Protein AF-A0A2E0QSY9-F1 (afdb_monomer_lite)

Foldseek 3Di:
DVVQVVVLCVLLVVCLVVQPKWKWKDWDLFIDTPSDDVVRVVCTVVQVVVQVVLLVVVVVDVNVPWAWDWDDDPAKIKIKGWLNPDDSNMTMIMIIMGNGDDDPVVRSVVRNVVSVD

Radius of gyration: 14.21 Å; chains: 1; bounding box: 30×38×34 Å

pLDDT: mean 76.81, std 10.14, range [51.0, 90.0]

Secondary structure (DSSP, 8-state):
-HHHHHHHHHHHHHHHHHT--EEEEEETTEEEETT-HHHHHHHHHHHHHHHHHHHHHHTTS-GGG---EEEEETTEEEEEEE-TTSBTTB--EEEEEESS---HHHHHHHHHHHH--

Structure (mmCIF, N/CA/C/O backbone):
data_AF-A0A2E0QSY9-F1
#
_entry.id   AF-A0A2E0QSY9-F1
#
loop_
_atom_site.group_PDB
_atom_site.id
_atom_site.type_symbol
_atom_site.label_atom_id
_atom_site.label_alt_id
_atom_site.label_comp_id
_atom_site.label_asym_id
_atom_site.label_entity_id
_atom_site.label_seq_id
_atom_site.pdbx_PDB_ins_code
_atom_site.Cartn_x
_atom_site.Cartn_y
_atom_site.Cartn_z
_atom_site.occupancy
_atom_site.B_iso_or_equiv
_atom_site.auth_seq_id
_atom_site.auth_comp_id
_atom_site.auth_asym_id
_atom_site.auth_atom_id
_atom_site.pdbx_PDB_model_num
ATOM 1 N N . MET A 1 1 ? -2.861 25.912 3.638 1.00 55.03 1 MET A N 1
ATOM 2 C CA . MET A 1 1 ? -1.945 24.976 4.321 1.00 55.03 1 MET A CA 1
ATOM 3 C C . MET A 1 1 ? -2.503 24.504 5.663 1.00 55.03 1 MET A C 1
ATOM 5 O O . MET A 1 1 ? -2.471 23.305 5.879 1.00 55.03 1 MET A O 1
ATOM 9 N N . GLU A 1 2 ? -3.068 25.365 6.524 1.00 53.69 2 GLU A N 1
ATOM 10 C CA . GLU A 1 2 ? -3.691 24.912 7.794 1.00 53.69 2 GLU A CA 1
ATOM 11 C C . GLU A 1 2 ? -4.928 24.015 7.577 1.00 53.69 2 GLU A C 1
ATOM 13 O O . GLU A 1 2 ? -4.993 22.921 8.126 1.00 53.69 2 GLU A O 1
ATOM 18 N N . GLY A 1 3 ? -5.843 24.391 6.673 1.00 59.75 3 GLY A N 1
ATOM 19 C CA . GLY A 1 3 ? -7.058 23.598 6.415 1.00 59.75 3 GLY A CA 1
ATOM 20 C C . GLY A 1 3 ? -6.828 22.205 5.799 1.00 59.75 3 GLY A C 1
ATOM 21 O O . GLY A 1 3 ? -7.605 21.291 6.049 1.00 59.75 3 GLY A O 1
ATOM 22 N N . GLU A 1 4 ? -5.747 22.002 5.035 1.00 57.56 4 GLU A N 1
ATOM 23 C CA . GLU A 1 4 ? -5.402 20.685 4.459 1.00 57.56 4 GLU A CA 1
ATOM 24 C C . GLU A 1 4 ? -4.814 19.735 5.514 1.00 57.56 4 GLU A C 1
ATOM 26 O O . GLU A 1 4 ? -5.038 18.524 5.465 1.00 57.56 4 GLU A O 1
ATOM 31 N N . GLN A 1 5 ? -4.080 20.276 6.493 1.00 61.22 5 GLN A N 1
ATOM 32 C CA . GLN A 1 5 ? -3.586 19.499 7.630 1.00 61.22 5 GLN A CA 1
ATOM 33 C C . GLN A 1 5 ? -4.720 19.090 8.572 1.00 61.22 5 GLN A C 1
ATOM 35 O O . GLN A 1 5 ? -4.715 17.959 9.060 1.00 61.22 5 GLN A O 1
ATOM 40 N N . GLU A 1 6 ? -5.693 19.973 8.807 1.00 63.59 6 GLU A N 1
ATOM 41 C CA . GLU A 1 6 ? -6.865 19.668 9.633 1.00 63.59 6 GLU A CA 1
ATOM 42 C C . GLU A 1 6 ? -7.750 18.591 8.991 1.00 63.59 6 GLU A C 1
ATOM 44 O O . GLU A 1 6 ? -8.050 17.594 9.648 1.00 63.59 6 GLU A O 1
ATOM 49 N N . GLN A 1 7 ? -8.055 18.702 7.690 1.00 68.62 7 GLN A N 1
ATOM 50 C CA . GLN A 1 7 ? -8.813 17.674 6.959 1.00 68.62 7 GLN A CA 1
ATOM 51 C C . GLN A 1 7 ? -8.118 16.306 6.946 1.00 68.62 7 GLN A C 1
ATOM 53 O O . GLN A 1 7 ? -8.762 15.280 7.172 1.00 68.62 7 GLN A O 1
ATOM 58 N N . GLY A 1 8 ? -6.799 16.268 6.717 1.00 68.62 8 GLY A N 1
ATOM 59 C CA . GLY A 1 8 ? -6.042 15.014 6.764 1.00 68.62 8 GLY A CA 1
ATOM 60 C C . GLY A 1 8 ? -6.095 14.350 8.146 1.00 68.62 8 GLY A C 1
ATOM 61 O O . GLY A 1 8 ? -6.207 13.130 8.250 1.00 68.62 8 GLY A O 1
ATOM 62 N N . ASN A 1 9 ? -6.083 15.152 9.212 1.00 76.44 9 ASN A N 1
ATOM 63 C CA . ASN A 1 9 ? -6.173 14.668 10.588 1.00 76.44 9 ASN A CA 1
ATOM 64 C C . ASN A 1 9 ? -7.578 14.133 10.922 1.00 76.44 9 ASN A C 1
ATOM 66 O O . ASN A 1 9 ? -7.704 13.110 11.594 1.00 76.44 9 ASN A O 1
ATOM 70 N N . GLU A 1 10 ? -8.639 14.767 10.416 1.00 83.06 10 GLU A N 1
ATOM 71 C CA . GLU A 1 10 ? -10.014 14.265 10.550 1.00 83.06 10 GLU A CA 1
ATOM 72 C C . GLU A 1 10 ? -10.207 12.923 9.834 1.00 83.06 10 GLU A C 1
ATOM 74 O O . GLU A 1 10 ? -10.675 11.969 10.459 1.00 83.06 10 GLU A O 1
ATOM 79 N N . MET A 1 11 ? -9.753 12.804 8.580 1.00 83.75 11 MET A N 1
ATOM 80 C CA . MET A 1 11 ? -9.808 11.545 7.824 1.00 83.75 11 MET A CA 1
ATOM 81 C C . MET A 1 11 ? -9.014 10.426 8.505 1.00 83.75 11 MET A C 1
ATOM 83 O O . MET A 1 11 ? -9.468 9.282 8.567 1.00 83.75 11 MET A O 1
ATOM 87 N N . LEU A 1 12 ? -7.836 10.743 9.052 1.00 83.81 12 LEU A N 1
ATOM 88 C CA . LEU A 1 12 ? -7.046 9.785 9.821 1.00 83.81 12 LEU A CA 1
ATOM 89 C C . LEU A 1 12 ? -7.792 9.333 11.082 1.00 83.81 12 LEU A C 1
ATOM 91 O O . LEU A 1 12 ? -7.893 8.133 11.336 1.00 83.81 12 LEU A O 1
ATOM 95 N N . ARG A 1 13 ? -8.344 10.268 11.863 1.00 85.50 13 ARG A N 1
ATOM 96 C CA . ARG A 1 13 ? -9.111 9.950 13.079 1.00 85.50 13 ARG A CA 1
ATOM 97 C C . ARG A 1 13 ? -10.322 9.078 12.775 1.00 85.50 13 ARG A C 1
ATOM 99 O O . ARG A 1 13 ? -10.544 8.092 13.478 1.00 85.50 13 ARG A O 1
ATOM 106 N N . GLU A 1 14 ? -11.069 9.409 11.728 1.00 86.88 14 GLU A N 1
ATOM 107 C CA . GLU A 1 14 ? -12.212 8.616 11.287 1.00 86.88 14 GLU A CA 1
ATOM 108 C C . GLU A 1 14 ? -11.775 7.214 10.858 1.00 86.88 14 GLU A C 1
ATOM 110 O O . GLU A 1 14 ? -12.383 6.227 11.276 1.00 86.88 14 GLU A O 1
ATOM 115 N N . ALA A 1 15 ? -10.689 7.092 10.092 1.00 84.69 15 ALA A N 1
ATOM 116 C CA . ALA A 1 15 ? -10.193 5.798 9.644 1.00 84.69 15 ALA A CA 1
ATOM 117 C C . ALA A 1 15 ? -9.675 4.920 10.798 1.00 84.69 15 ALA A C 1
ATOM 119 O O . ALA A 1 15 ? -9.899 3.707 10.817 1.00 84.69 15 ALA A O 1
ATOM 120 N N . LEU A 1 16 ? -9.031 5.528 11.799 1.00 85.94 16 LEU A N 1
ATOM 121 C CA . LEU A 1 16 ? -8.619 4.850 13.031 1.00 85.94 16 LEU A CA 1
ATOM 122 C C . LEU A 1 16 ? -9.834 4.373 13.840 1.00 85.94 16 LEU A C 1
ATOM 124 O O . LEU A 1 16 ? -9.845 3.238 14.319 1.00 85.94 16 LEU A O 1
ATOM 128 N N . HIS A 1 17 ? -10.870 5.209 13.957 1.00 88.81 17 HIS A N 1
ATOM 129 C CA . HIS A 1 17 ? -12.095 4.883 14.688 1.00 88.81 17 HIS A CA 1
ATOM 130 C C . HIS A 1 17 ? -12.919 3.787 13.994 1.00 88.81 17 HIS A C 1
ATOM 132 O O . HIS A 1 17 ? -13.319 2.807 14.623 1.00 88.81 17 HIS A O 1
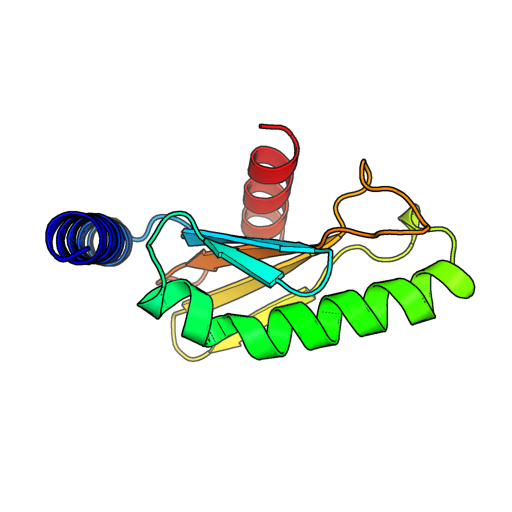ATOM 138 N N . SER A 1 18 ? -13.126 3.925 12.684 1.00 87.81 18 SER A N 1
ATOM 139 C CA . SER A 1 18 ? -13.894 2.992 11.847 1.00 87.81 18 SER A CA 1
ATOM 140 C C . SER A 1 18 ? -13.124 1.716 11.491 1.00 87.81 18 SER A C 1
ATOM 142 O O . SER A 1 18 ? -13.707 0.773 10.953 1.00 87.81 18 SER A O 1
ATOM 144 N N . ARG A 1 19 ? -11.820 1.661 11.806 1.00 86.12 19 ARG A N 1
ATOM 145 C CA . ARG A 1 19 ? -10.907 0.558 11.460 1.00 86.12 19 ARG A CA 1
ATOM 146 C C . ARG A 1 19 ? -10.929 0.238 9.964 1.00 86.12 19 ARG A C 1
ATOM 148 O O . ARG A 1 19 ? -10.843 -0.931 9.567 1.00 86.12 19 ARG A O 1
ATOM 155 N N . THR A 1 20 ? -11.076 1.274 9.147 1.00 87.19 20 THR A N 1
ATOM 156 C CA . THR A 1 20 ? -11.052 1.169 7.691 1.00 87.19 20 THR A CA 1
ATOM 157 C C . THR A 1 20 ? -9.609 1.117 7.188 1.00 87.19 20 THR A C 1
ATOM 159 O O . THR A 1 20 ? -8.706 1.660 7.839 1.00 87.19 20 THR A O 1
ATOM 162 N N . PRO A 1 21 ? -9.353 0.431 6.060 1.00 87.06 21 PRO A N 1
ATOM 163 C CA . PRO A 1 21 ? -8.036 0.441 5.452 1.00 87.06 21 PRO A CA 1
ATOM 164 C C . PRO A 1 21 ? -7.635 1.845 5.015 1.00 87.06 21 PRO A C 1
ATOM 166 O O . PRO A 1 21 ? -8.394 2.556 4.356 1.00 87.06 21 PRO A O 1
ATOM 169 N N . ARG A 1 22 ? -6.412 2.225 5.368 1.00 90.00 22 ARG A N 1
ATOM 170 C CA . ARG A 1 22 ? -5.798 3.487 4.970 1.00 90.00 22 ARG A CA 1
ATOM 171 C C . ARG A 1 22 ? -4.797 3.197 3.874 1.00 90.00 22 ARG A C 1
ATOM 173 O O . ARG A 1 22 ? -3.791 2.535 4.117 1.00 90.00 22 ARG A O 1
ATOM 180 N N . PHE A 1 23 ? -5.133 3.634 2.668 1.00 87.62 23 PHE A N 1
ATOM 181 C CA . PHE A 1 23 ? -4.403 3.297 1.454 1.00 87.62 23 PHE A CA 1
ATOM 182 C C . PHE A 1 23 ? -3.371 4.354 1.076 1.00 87.62 23 PHE A C 1
ATOM 184 O O . PHE A 1 23 ? -3.581 5.560 1.260 1.00 87.62 23 PHE A O 1
ATOM 191 N N . PHE A 1 24 ? -2.293 3.885 0.461 1.00 87.06 24 PHE A N 1
ATOM 192 C CA . PHE A 1 24 ? -1.202 4.710 -0.033 1.00 87.06 24 PHE A CA 1
ATOM 193 C C . PHE A 1 24 ? -0.651 4.168 -1.353 1.00 87.06 24 PHE A C 1
ATOM 195 O O . PHE A 1 24 ? -0.777 2.980 -1.657 1.00 87.06 24 PHE A O 1
ATOM 202 N N . ARG A 1 25 ? -0.041 5.057 -2.140 1.00 86.50 25 ARG A N 1
ATOM 203 C CA . ARG A 1 25 ? 0.759 4.723 -3.325 1.00 86.50 25 ARG A CA 1
ATOM 204 C C . ARG A 1 25 ? 2.135 5.368 -3.224 1.00 86.50 25 ARG A C 1
ATOM 206 O O . ARG A 1 25 ? 2.253 6.485 -2.717 1.00 86.50 25 ARG A O 1
ATOM 213 N N . ALA A 1 26 ? 3.149 4.697 -3.748 1.00 83.75 26 ALA A N 1
ATOM 214 C CA . ALA A 1 26 ? 4.477 5.256 -3.946 1.00 83.75 26 ALA A CA 1
ATOM 215 C C . ALA A 1 26 ? 4.966 5.034 -5.377 1.00 83.75 26 ALA A C 1
ATOM 217 O O . ALA A 1 26 ? 4.794 3.959 -5.952 1.00 83.75 26 ALA A O 1
ATOM 218 N N . GLY A 1 27 ? 5.576 6.076 -5.937 1.00 81.56 27 GLY A N 1
ATOM 219 C CA . GLY A 1 27 ? 6.114 6.100 -7.291 1.00 81.56 27 GLY A CA 1
ATOM 220 C C . GLY A 1 27 ? 6.864 7.406 -7.563 1.00 81.56 27 GLY A C 1
ATOM 221 O O . GLY A 1 27 ? 6.597 8.438 -6.937 1.00 81.56 27 GLY A O 1
ATOM 222 N N . LYS A 1 28 ? 7.822 7.368 -8.500 1.00 79.94 28 LYS A N 1
ATOM 223 C CA . LYS A 1 28 ? 8.614 8.538 -8.939 1.00 79.94 28 LYS A CA 1
ATOM 224 C C . LYS A 1 28 ? 9.238 9.349 -7.789 1.00 79.94 28 LYS A C 1
ATOM 226 O O . LYS A 1 28 ? 9.202 10.577 -7.815 1.00 79.94 28 LYS A O 1
ATOM 231 N N . GLY A 1 29 ? 9.785 8.688 -6.767 1.00 74.12 29 GLY A N 1
ATOM 232 C CA . GLY A 1 29 ? 10.445 9.394 -5.660 1.00 74.12 29 GLY A CA 1
ATOM 233 C C . GLY A 1 29 ? 9.498 9.985 -4.609 1.00 74.12 29 GLY A C 1
ATOM 234 O O . GLY A 1 29 ? 9.936 10.800 -3.802 1.00 74.12 29 GLY A O 1
ATOM 235 N N . SER A 1 30 ? 8.204 9.645 -4.627 1.00 80.94 30 SER A N 1
ATOM 236 C CA . SER A 1 30 ? 7.232 10.186 -3.672 1.00 80.94 30 SER A CA 1
ATOM 237 C C . SER A 1 30 ? 6.202 9.151 -3.223 1.00 80.94 30 SER A C 1
ATOM 239 O O . SER A 1 30 ? 5.808 8.282 -3.999 1.00 80.94 30 SER A O 1
ATOM 241 N N . ALA A 1 31 ? 5.723 9.295 -1.987 1.00 84.00 31 ALA A N 1
ATOM 242 C CA . ALA A 1 31 ? 4.595 8.548 -1.441 1.00 84.00 31 ALA A CA 1
ATOM 243 C C . ALA A 1 31 ? 3.405 9.486 -1.192 1.00 84.00 31 ALA A C 1
ATOM 245 O O . ALA A 1 31 ? 3.580 10.642 -0.798 1.00 84.00 31 ALA A O 1
ATOM 246 N N . ARG A 1 32 ? 2.187 8.993 -1.424 1.00 85.44 32 ARG A N 1
ATOM 247 C CA . ARG A 1 32 ? 0.929 9.716 -1.192 1.00 85.44 32 ARG A CA 1
ATOM 248 C C . ARG A 1 32 ? -0.087 8.787 -0.535 1.00 85.44 32 ARG A C 1
ATOM 250 O O . ARG A 1 32 ? -0.265 7.659 -0.989 1.00 85.44 32 ARG A O 1
ATOM 257 N N . GLY A 1 33 ? -0.781 9.270 0.490 1.00 84.00 33 GLY A N 1
ATOM 258 C CA . GLY A 1 33 ? -1.850 8.550 1.184 1.00 84.00 33 GLY A CA 1
ATOM 259 C C . GLY A 1 33 ? -3.118 9.391 1.315 1.00 84.00 33 GLY A C 1
ATOM 260 O O . GLY A 1 33 ? -3.055 10.621 1.360 1.00 84.00 33 GLY A O 1
ATOM 261 N N . LYS A 1 34 ? -4.279 8.726 1.376 1.00 80.38 34 LYS A N 1
ATOM 262 C CA . LYS A 1 34 ? -5.597 9.391 1.475 1.00 80.38 34 LYS A CA 1
ATOM 263 C C . LYS A 1 34 ? -5.860 10.030 2.846 1.00 80.38 34 LYS A C 1
ATOM 265 O O . LYS A 1 34 ? -6.682 10.926 2.955 1.00 80.38 34 LYS A O 1
ATOM 270 N N . THR A 1 35 ? -5.147 9.594 3.879 1.00 81.81 35 THR A N 1
ATOM 271 C CA . THR A 1 35 ? -5.305 9.996 5.292 1.00 81.81 35 THR A CA 1
ATOM 272 C C . THR A 1 35 ? -4.280 11.042 5.734 1.00 81.81 35 THR A C 1
ATOM 274 O O . THR A 1 35 ? -4.064 11.268 6.922 1.00 81.81 35 THR A O 1
ATOM 277 N N . GLY A 1 36 ? -3.639 11.704 4.769 1.00 80.38 36 GLY A N 1
ATOM 278 C CA . GLY A 1 36 ? -2.750 12.830 5.015 1.00 80.38 36 GLY A CA 1
ATOM 279 C C . GLY A 1 36 ? -1.290 12.459 5.313 1.00 80.38 36 GLY A C 1
ATOM 280 O O . GLY A 1 36 ? -0.892 11.287 5.306 1.00 80.38 36 GLY A O 1
ATOM 281 N N . PRO A 1 37 ? -0.447 13.481 5.547 1.00 76.00 37 PRO A N 1
ATOM 282 C CA . PRO A 1 37 ? 1.005 13.329 5.596 1.00 76.00 37 PRO A CA 1
ATOM 283 C C . PRO A 1 37 ? 1.503 12.563 6.825 1.00 76.00 37 PRO A C 1
ATOM 285 O O . PRO A 1 37 ? 2.530 11.906 6.737 1.00 76.00 37 PRO A O 1
ATOM 288 N N . GLN A 1 38 ? 0.786 12.604 7.951 1.00 76.44 38 GLN A N 1
ATOM 289 C CA . GLN A 1 38 ? 1.185 11.910 9.184 1.00 76.44 38 GLN A CA 1
ATOM 290 C C . GLN A 1 38 ? 1.148 10.385 9.017 1.00 76.44 38 GLN A C 1
ATOM 292 O O . GLN A 1 38 ? 2.093 9.691 9.384 1.00 76.44 38 GLN A O 1
ATOM 297 N N . ASP A 1 39 ? 0.073 9.873 8.416 1.00 75.44 39 ASP A N 1
ATOM 298 C CA . ASP A 1 39 ? -0.095 8.441 8.158 1.00 75.44 39 ASP A CA 1
ATOM 299 C C . ASP A 1 39 ? 0.794 7.988 6.990 1.00 75.44 39 ASP A C 1
ATOM 301 O O . ASP A 1 39 ? 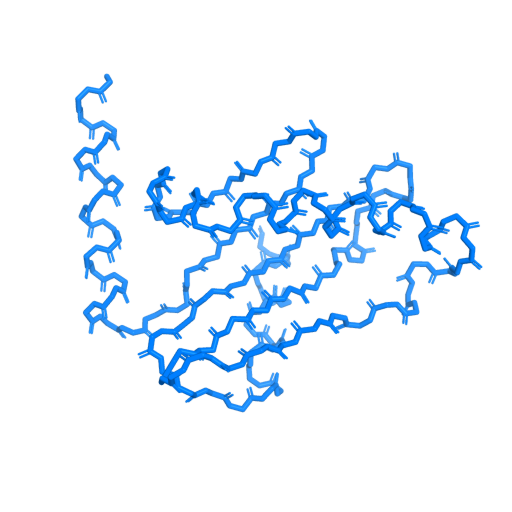1.426 6.937 7.055 1.00 75.44 39 ASP A O 1
ATOM 305 N N . THR A 1 40 ? 0.940 8.839 5.965 1.00 74.06 40 THR A N 1
ATOM 306 C CA . THR A 1 40 ? 1.865 8.591 4.847 1.00 74.06 40 THR A CA 1
ATOM 307 C C . THR A 1 40 ? 3.315 8.508 5.335 1.00 74.06 40 THR A C 1
ATOM 30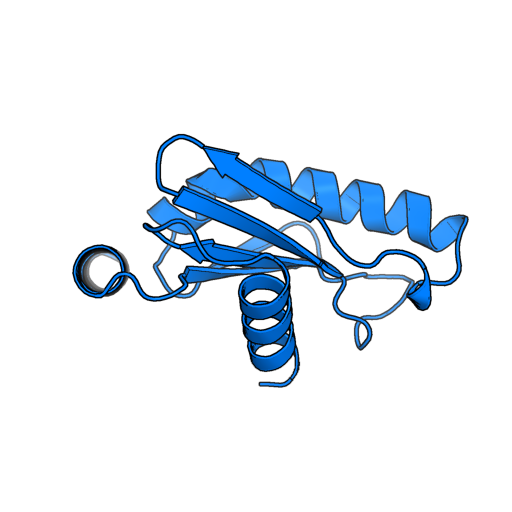9 O O . THR A 1 40 ? 4.040 7.610 4.923 1.00 74.06 40 THR A O 1
ATOM 312 N N . ALA A 1 41 ? 3.739 9.388 6.250 1.00 76.12 41 ALA A N 1
ATOM 313 C CA . ALA A 1 41 ? 5.105 9.419 6.773 1.00 76.12 41 ALA A CA 1
ATOM 314 C C . ALA A 1 41 ? 5.480 8.160 7.567 1.00 76.12 41 ALA A C 1
ATOM 316 O O . ALA A 1 41 ? 6.635 7.750 7.508 1.00 76.12 41 ALA A O 1
ATOM 317 N N . ARG A 1 42 ? 4.524 7.498 8.247 1.00 73.94 42 ARG A N 1
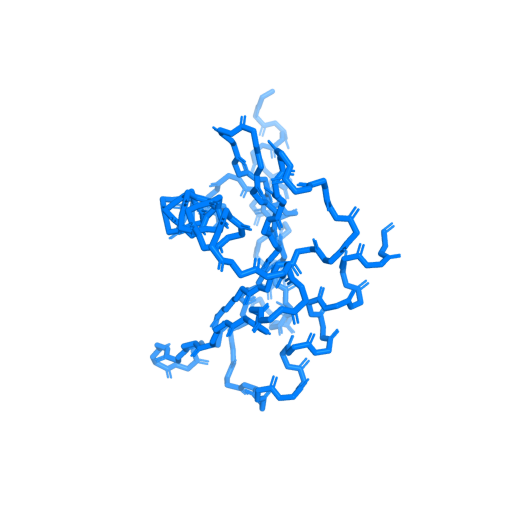ATOM 318 C CA . ARG A 1 42 ? 4.793 6.218 8.940 1.00 73.94 42 ARG A CA 1
ATOM 319 C C . ARG A 1 42 ? 5.328 5.140 7.992 1.00 73.94 42 ARG A C 1
ATOM 321 O O . ARG A 1 42 ? 6.057 4.261 8.438 1.00 73.94 42 ARG A O 1
ATOM 328 N N . PHE A 1 43 ? 4.952 5.192 6.714 1.00 71.06 43 PHE A N 1
ATOM 329 C CA . PHE A 1 43 ? 5.277 4.151 5.739 1.00 71.06 43 PHE A CA 1
ATOM 330 C C . PHE A 1 43 ? 6.039 4.669 4.523 1.00 71.06 43 PHE A C 1
ATOM 332 O O . PHE A 1 43 ? 6.449 3.853 3.709 1.00 71.06 43 PHE A O 1
ATOM 339 N N . ALA A 1 44 ? 6.270 5.979 4.404 1.00 69.31 44 ALA A N 1
ATOM 340 C CA . ALA A 1 44 ? 6.928 6.594 3.255 1.00 69.31 44 ALA A CA 1
ATOM 341 C C . ALA A 1 44 ? 8.302 5.970 2.979 1.00 69.31 44 ALA A C 1
ATOM 343 O O . ALA A 1 44 ? 8.536 5.527 1.860 1.00 69.31 44 ALA A O 1
ATOM 344 N N . ASP A 1 45 ? 9.161 5.846 3.992 1.00 71.19 45 ASP A N 1
ATOM 345 C CA . ASP A 1 45 ? 10.505 5.279 3.821 1.00 71.19 45 ASP A CA 1
ATOM 346 C C . ASP A 1 45 ? 10.451 3.804 3.403 1.00 71.19 45 ASP A C 1
ATOM 348 O O . ASP A 1 45 ? 11.137 3.388 2.470 1.00 71.19 45 ASP A O 1
ATOM 352 N N . ASN A 1 46 ? 9.567 3.023 4.031 1.00 69.12 46 ASN A N 1
ATOM 353 C CA . ASN A 1 46 ? 9.353 1.621 3.673 1.00 69.12 46 ASN A CA 1
ATOM 354 C C . ASN A 1 46 ? 8.814 1.488 2.246 1.00 69.12 46 ASN A C 1
ATOM 356 O O . ASN A 1 46 ? 9.271 0.640 1.491 1.00 69.12 46 ASN A O 1
ATOM 360 N N . LEU A 1 47 ? 7.868 2.337 1.855 1.00 69.12 47 LEU A N 1
ATOM 361 C CA . LEU A 1 47 ? 7.283 2.338 0.520 1.00 69.12 47 LEU A CA 1
ATOM 362 C C . LEU A 1 47 ? 8.287 2.718 -0.557 1.00 69.12 47 LEU A C 1
ATOM 364 O O . LEU A 1 47 ? 8.285 2.112 -1.624 1.00 69.12 47 LEU A O 1
ATOM 368 N N . MET A 1 48 ? 9.145 3.692 -0.265 1.00 71.62 48 MET A N 1
ATOM 369 C CA . MET A 1 48 ? 10.224 4.106 -1.150 1.00 71.62 48 MET A CA 1
ATOM 370 C C . MET A 1 48 ? 11.257 2.989 -1.320 1.00 71.62 48 MET A C 1
ATOM 372 O O . MET A 1 48 ? 11.559 2.620 -2.451 1.00 71.62 48 MET A O 1
ATOM 376 N N . LEU A 1 49 ? 11.705 2.362 -0.225 1.00 71.50 49 LEU A N 1
ATOM 377 C CA . LEU A 1 49 ? 12.591 1.190 -0.271 1.00 71.50 49 LEU A CA 1
ATOM 378 C C . LEU A 1 49 ? 11.978 0.031 -1.065 1.00 71.50 49 LEU A C 1
ATOM 380 O O . LEU A 1 49 ? 12.658 -0.639 -1.838 1.00 71.50 49 LEU A O 1
ATOM 384 N N . LEU A 1 50 ? 10.681 -0.214 -0.896 1.00 68.81 50 LEU A N 1
ATOM 385 C CA . LEU A 1 50 ? 9.975 -1.264 -1.625 1.00 68.81 50 LEU A CA 1
ATOM 386 C C . LEU A 1 50 ? 9.804 -0.938 -3.104 1.00 68.81 50 LEU A C 1
ATOM 388 O O . LEU A 1 50 ? 9.863 -1.852 -3.920 1.00 68.81 50 LEU A O 1
ATOM 392 N N . GLN A 1 51 ? 9.627 0.337 -3.450 1.00 70.12 51 GLN A N 1
ATOM 393 C CA . GLN A 1 51 ? 9.580 0.814 -4.828 1.00 70.12 51 GLN A CA 1
ATOM 394 C C . GLN A 1 51 ? 10.950 0.688 -5.514 1.00 70.12 51 GLN A C 1
ATOM 396 O O . GLN A 1 51 ? 11.016 0.258 -6.662 1.00 70.12 51 GLN A O 1
ATOM 401 N N . GLU A 1 52 ? 12.047 0.947 -4.804 1.00 71.19 52 GLU A N 1
ATOM 402 C CA . GLU A 1 52 ? 13.406 0.694 -5.302 1.00 71.19 52 GLU A CA 1
ATOM 403 C C . GLU A 1 52 ? 13.684 -0.806 -5.470 1.00 71.19 52 GLU A C 1
ATOM 405 O O . GLU A 1 52 ? 14.166 -1.243 -6.518 1.00 71.19 52 GLU A O 1
ATOM 410 N N . CYS A 1 53 ? 13.300 -1.624 -4.485 1.00 68.69 53 CYS A N 1
ATOM 411 C CA . CYS A 1 53 ? 13.344 -3.080 -4.605 1.00 68.69 53 CYS A CA 1
ATOM 412 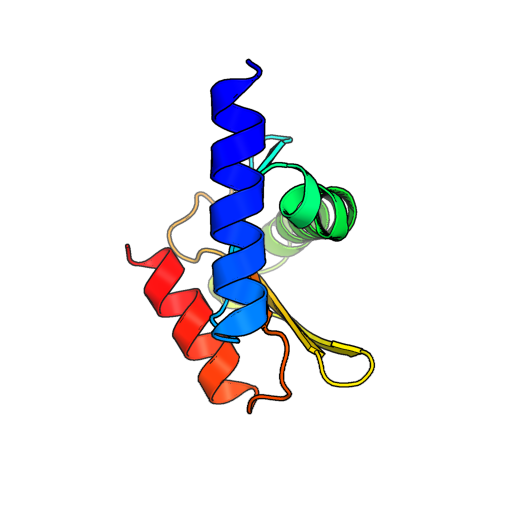C C . CYS A 1 53 ? 12.488 -3.579 -5.779 1.00 68.69 53 CYS A C 1
ATOM 414 O O . CYS A 1 53 ? 12.891 -4.522 -6.454 1.00 68.69 53 CYS A O 1
ATOM 416 N N . ALA A 1 54 ? 11.341 -2.945 -6.051 1.00 64.94 54 ALA A N 1
ATOM 417 C CA . ALA A 1 54 ? 10.489 -3.227 -7.207 1.00 64.94 54 ALA A CA 1
ATOM 418 C C . ALA A 1 54 ? 11.240 -3.075 -8.519 1.00 64.94 54 ALA A C 1
ATOM 420 O O . ALA A 1 54 ? 11.154 -3.946 -9.373 1.00 64.94 54 ALA A O 1
ATOM 421 N N . ILE A 1 55 ? 11.953 -1.955 -8.667 1.00 66.81 55 ILE A N 1
ATOM 422 C CA . ILE A 1 55 ? 12.718 -1.635 -9.870 1.00 66.81 55 ILE A CA 1
ATOM 423 C C . ILE A 1 55 ? 13.782 -2.715 -10.067 1.00 66.81 55 ILE A C 1
ATOM 425 O O . ILE A 1 55 ? 13.835 -3.348 -11.116 1.00 66.81 55 ILE A O 1
ATOM 429 N N . LEU A 1 56 ? 14.554 -3.009 -9.017 1.00 67.44 56 LEU A N 1
ATOM 430 C CA . LEU A 1 56 ? 15.627 -4.005 -9.064 1.00 67.44 56 LEU A CA 1
ATOM 431 C C . LEU A 1 56 ? 15.117 -5.434 -9.316 1.00 67.44 56 LEU A C 1
ATOM 433 O O . LEU A 1 56 ? 15.782 -6.223 -9.989 1.00 67.44 56 LEU A O 1
ATOM 437 N N . LEU A 1 57 ? 13.961 -5.795 -8.751 1.00 64.06 57 LEU A N 1
ATOM 438 C CA . LEU A 1 57 ? 13.342 -7.105 -8.948 1.00 64.06 57 LEU A CA 1
ATOM 439 C C . LEU A 1 57 ? 12.672 -7.210 -10.316 1.00 64.06 57 LEU A C 1
ATOM 441 O O . LEU A 1 57 ? 12.844 -8.236 -10.956 1.00 64.06 57 LEU A O 1
ATOM 445 N N . GLY A 1 58 ? 11.965 -6.178 -10.776 1.00 59.66 58 GLY A N 1
ATOM 446 C CA . GLY A 1 58 ? 11.332 -6.109 -12.098 1.00 59.66 58 GLY A CA 1
ATOM 447 C C . GLY A 1 58 ? 12.345 -6.116 -13.246 1.00 59.66 58 GLY A C 1
ATOM 448 O O . GLY A 1 58 ? 12.094 -6.690 -14.299 1.00 59.66 58 GLY A O 1
ATOM 449 N N . GLU A 1 59 ? 13.547 -5.576 -13.026 1.00 60.62 59 GLU A N 1
ATOM 450 C CA . GLU A 1 59 ? 14.675 -5.750 -13.952 1.00 60.62 59 GLU A CA 1
ATOM 451 C C . GLU A 1 59 ? 15.126 -7.217 -14.076 1.00 60.62 59 GLU A C 1
ATOM 453 O O . GLU A 1 59 ? 15.736 -7.597 -15.078 1.00 60.62 59 GLU A O 1
ATOM 458 N N . LYS A 1 60 ? 14.845 -8.056 -13.068 1.00 58.19 60 LYS A N 1
ATOM 459 C CA . LYS A 1 60 ? 15.272 -9.465 -13.012 1.00 58.19 60 LYS A CA 1
ATOM 460 C C . LYS A 1 60 ? 14.146 -10.487 -13.160 1.00 58.19 60 LYS A C 1
ATOM 462 O O . LYS A 1 60 ? 14.431 -11.649 -13.442 1.00 58.19 60 LYS A O 1
ATOM 467 N N . LEU A 1 61 ? 12.902 -10.086 -12.939 1.00 51.00 61 LEU A N 1
ATOM 468 C CA . LEU A 1 61 ? 11.707 -10.918 -12.897 1.00 51.00 61 LEU A CA 1
ATOM 469 C C . LEU A 1 61 ? 10.604 -10.211 -13.678 1.00 51.00 61 LEU A C 1
ATOM 471 O O . LEU A 1 61 ? 10.440 -9.003 -13.561 1.00 51.00 61 LEU A O 1
ATOM 475 N N . ASP A 1 62 ? 9.805 -10.966 -14.425 1.00 58.09 62 ASP A N 1
ATOM 476 C CA . ASP A 1 62 ? 8.608 -10.410 -15.053 1.00 58.09 62 ASP A CA 1
ATOM 477 C C . ASP A 1 62 ? 7.682 -9.847 -13.958 1.00 58.09 62 ASP A C 1
ATOM 479 O O . ASP A 1 62 ? 7.453 -10.523 -12.949 1.00 58.09 62 ASP A O 1
ATOM 483 N N . MET A 1 63 ? 7.177 -8.617 -14.106 1.00 53.62 63 MET A N 1
ATOM 484 C CA . MET A 1 63 ? 6.490 -7.875 -13.026 1.00 53.62 63 MET A CA 1
ATOM 485 C C . MET A 1 63 ? 5.311 -8.632 -12.398 1.00 53.62 63 MET A C 1
ATOM 487 O O . MET A 1 63 ? 4.986 -8.427 -11.229 1.00 53.62 63 MET A O 1
ATOM 491 N N . SER A 1 64 ? 4.715 -9.568 -13.138 1.00 54.25 64 SER A N 1
ATOM 492 C CA . SER A 1 64 ? 3.692 -10.495 -12.650 1.00 54.25 64 SER A CA 1
ATOM 493 C C . SER A 1 64 ? 4.152 -11.429 -11.517 1.00 54.25 64 SER A C 1
ATOM 495 O O . SER A 1 64 ? 3.317 -12.086 -10.896 1.00 54.25 64 SER A O 1
ATOM 497 N N . ALA A 1 65 ? 5.459 -11.539 -11.251 1.00 51.69 65 ALA A N 1
ATOM 498 C CA . ALA A 1 65 ? 6.026 -12.502 -10.308 1.00 51.69 65 ALA A CA 1
ATOM 499 C C . ALA A 1 65 ? 5.996 -12.045 -8.839 1.00 51.69 65 ALA A C 1
ATOM 501 O O . ALA A 1 65 ? 6.097 -12.890 -7.945 1.00 51.69 65 ALA A O 1
ATOM 502 N N . VAL A 1 66 ? 5.858 -10.744 -8.552 1.00 56.81 66 VAL A N 1
ATOM 503 C CA . VAL A 1 66 ? 5.927 -10.244 -7.170 1.00 56.81 66 VAL A CA 1
ATOM 504 C C . VAL A 1 66 ? 4.525 -9.931 -6.638 1.00 56.81 66 VAL A C 1
ATOM 506 O O . VAL A 1 66 ? 3.898 -8.952 -7.018 1.00 56.81 66 VAL A O 1
ATOM 509 N N . SER A 1 67 ? 4.013 -10.791 -5.749 1.00 62.78 67 SER A N 1
ATOM 510 C CA . SER A 1 67 ? 2.592 -10.783 -5.338 1.00 62.78 67 SER A CA 1
ATOM 511 C C . SER A 1 67 ? 2.251 -9.941 -4.093 1.00 62.78 67 SER A C 1
ATOM 513 O O . SER A 1 67 ? 1.080 -9.823 -3.732 1.00 62.78 67 SER A O 1
ATOM 515 N N . GLY A 1 68 ? 3.239 -9.278 -3.485 1.00 67.06 68 GLY A N 1
ATOM 516 C CA . GLY A 1 68 ? 3.075 -8.402 -2.318 1.00 67.06 68 GLY A CA 1
ATOM 517 C C . GLY A 1 68 ? 3.590 -9.006 -1.009 1.00 67.06 68 GLY A C 1
ATOM 518 O O . GLY A 1 68 ? 3.987 -10.169 -0.963 1.00 67.06 68 GLY A O 1
ATOM 519 N N . ALA A 1 69 ? 3.603 -8.210 0.061 1.00 67.75 69 ALA A N 1
ATOM 520 C CA . ALA A 1 69 ? 3.939 -8.674 1.406 1.00 67.75 69 ALA A CA 1
ATOM 521 C C . ALA A 1 69 ? 2.975 -8.103 2.448 1.00 67.75 69 ALA A C 1
ATOM 523 O O . ALA A 1 69 ? 2.461 -6.994 2.298 1.00 67.75 69 ALA A O 1
ATOM 524 N N . VAL A 1 70 ? 2.753 -8.871 3.513 1.00 76.12 70 VAL A N 1
ATOM 525 C CA . VAL A 1 70 ? 1.894 -8.508 4.644 1.00 76.12 70 VAL A CA 1
ATOM 526 C C . VAL A 1 70 ? 2.658 -8.764 5.936 1.00 76.12 70 VAL A C 1
ATOM 528 O O . VAL A 1 70 ? 3.303 -9.802 6.087 1.00 76.12 70 VAL A O 1
ATOM 531 N N . CYS A 1 71 ? 2.572 -7.824 6.868 1.00 76.19 71 CYS A N 1
ATOM 532 C CA . CYS A 1 71 ? 3.131 -7.913 8.205 1.00 76.19 71 CYS A CA 1
ATOM 533 C C . CYS A 1 71 ? 2.052 -7.591 9.247 1.00 76.19 71 CYS A C 1
ATOM 535 O O . CYS A 1 71 ? 1.109 -6.837 8.989 1.00 76.19 71 CYS A O 1
ATOM 537 N N . TYR A 1 72 ? 2.212 -8.171 10.435 1.00 78.94 72 TYR A N 1
ATOM 538 C CA . TYR A 1 72 ? 1.380 -7.888 11.596 1.00 78.94 72 TYR A CA 1
ATOM 539 C C . TYR A 1 72 ? 2.256 -7.299 12.698 1.00 78.94 72 TYR A C 1
ATOM 541 O O . TYR A 1 72 ? 3.201 -7.948 13.146 1.00 78.94 72 TYR A O 1
ATOM 549 N N . GLU A 1 73 ? 1.914 -6.104 13.167 1.00 78.06 73 GLU A N 1
ATOM 550 C CA . GLU A 1 73 ? 2.547 -5.469 14.326 1.00 78.06 73 GLU A CA 1
ATOM 551 C C . GLU A 1 73 ? 1.463 -5.176 15.365 1.00 78.06 73 GLU A C 1
ATOM 553 O O . GLU A 1 73 ? 0.502 -4.454 15.103 1.00 78.06 73 GLU A O 1
ATOM 558 N N . GLY A 1 74 ? 1.568 -5.812 16.535 1.00 83.69 74 GLY A N 1
ATOM 559 C CA . GLY A 1 74 ? 0.491 -5.811 17.526 1.00 83.69 74 GLY A CA 1
ATOM 560 C C . GLY A 1 74 ? -0.826 -6.340 16.940 1.00 83.69 74 GLY A C 1
ATOM 561 O O . GLY A 1 74 ? -0.904 -7.496 16.495 1.00 83.69 74 GLY A O 1
ATOM 562 N N . ASP A 1 75 ? -1.840 -5.474 16.937 1.00 85.50 75 ASP A N 1
ATOM 563 C CA . ASP A 1 75 ? -3.171 -5.719 16.371 1.00 85.50 75 ASP A CA 1
ATOM 564 C C . ASP A 1 75 ? -3.371 -5.083 14.987 1.00 85.50 75 ASP A C 1
ATOM 566 O O . ASP A 1 75 ? -4.475 -5.138 14.451 1.00 85.50 75 ASP A O 1
ATOM 570 N N . GLU A 1 76 ? -2.343 -4.481 14.388 1.00 84.75 76 GLU A N 1
ATOM 571 C CA . GLU A 1 76 ? -2.425 -3.865 13.061 1.00 84.75 76 GLU A CA 1
ATOM 572 C C . GLU A 1 76 ? -2.022 -4.864 11.962 1.00 84.75 76 GLU A C 1
ATOM 574 O O . GLU A 1 76 ? -1.137 -5.703 12.146 1.00 84.75 76 GLU A O 1
ATOM 579 N N . THR A 1 77 ? -2.671 -4.758 10.800 1.00 85.06 77 THR A N 1
ATOM 580 C CA . THR A 1 77 ? -2.222 -5.396 9.551 1.00 85.06 77 THR A CA 1
ATOM 581 C C . THR A 1 77 ? -1.726 -4.308 8.620 1.00 85.06 77 THR A C 1
ATOM 583 O O . THR A 1 77 ? -2.448 -3.341 8.378 1.00 85.06 77 THR A O 1
ATOM 586 N N . TYR A 1 78 ? -0.537 -4.469 8.056 1.00 84.88 78 TYR A N 1
ATOM 587 C CA . TYR A 1 78 ? -0.049 -3.591 7.001 1.00 84.88 78 TYR A CA 1
ATOM 588 C C . TYR A 1 78 ? 0.692 -4.390 5.946 1.00 84.88 78 TYR A C 1
ATOM 590 O O . TYR A 1 78 ? 1.194 -5.486 6.190 1.00 84.88 78 TYR A O 1
ATOM 598 N N . GLY A 1 79 ? 0.745 -3.845 4.745 1.00 79.31 79 GLY A N 1
ATOM 599 C CA . GLY A 1 79 ? 1.309 -4.556 3.618 1.00 79.31 79 GLY A CA 1
ATOM 600 C C . GLY A 1 79 ? 1.234 -3.749 2.342 1.00 79.31 79 GLY A C 1
ATOM 601 O O . GLY A 1 79 ? 0.720 -2.629 2.305 1.00 79.31 79 GLY A O 1
ATOM 602 N N . PHE A 1 80 ? 1.774 -4.340 1.294 1.00 78.62 80 PHE A N 1
ATOM 603 C CA . PHE A 1 80 ? 1.985 -3.684 0.018 1.00 78.62 80 PHE A CA 1
ATOM 604 C C . PHE A 1 80 ? 1.903 -4.698 -1.115 1.00 78.62 80 PHE A C 1
ATOM 606 O O . PHE A 1 80 ? 2.184 -5.884 -0.936 1.00 78.62 80 PHE A O 1
ATOM 613 N N . SER A 1 81 ? 1.519 -4.215 -2.286 1.00 78.56 81 SER A N 1
ATOM 614 C CA . SER A 1 81 ? 1.453 -4.959 -3.533 1.00 78.56 81 SER A CA 1
ATOM 615 C C . SER A 1 81 ? 1.918 -4.060 -4.675 1.00 78.56 81 SER A C 1
ATOM 617 O O . SER A 1 81 ? 1.729 -2.842 -4.637 1.00 78.56 81 SER A O 1
ATOM 619 N N . PHE A 1 82 ? 2.550 -4.657 -5.678 1.00 77.88 82 PHE A N 1
ATOM 620 C CA . PHE A 1 82 ? 2.900 -3.938 -6.897 1.00 77.88 82 PHE A CA 1
ATOM 621 C C . PHE A 1 82 ? 1.634 -3.642 -7.683 1.00 77.88 82 PHE A C 1
ATOM 623 O O . PHE A 1 82 ? 0.738 -4.483 -7.738 1.00 77.88 82 PHE A O 1
ATOM 630 N N . ASP A 1 83 ? 1.567 -2.460 -8.286 1.00 79.75 83 ASP A N 1
ATOM 631 C CA . ASP A 1 83 ? 0.529 -2.161 -9.261 1.00 79.75 83 ASP A CA 1
ATOM 632 C C . ASP A 1 83 ? 0.878 -2.890 -10.575 1.00 79.75 83 ASP A C 1
ATOM 634 O O . ASP A 1 83 ? 1.837 -2.493 -11.250 1.00 79.75 83 ASP A O 1
ATOM 638 N N . PRO A 1 84 ? 0.144 -3.955 -10.958 1.00 74.88 84 PRO A N 1
ATOM 639 C CA . PRO A 1 84 ? 0.422 -4.702 -12.182 1.00 74.88 84 PRO A CA 1
ATOM 640 C C . PRO A 1 84 ? 0.143 -3.884 -13.451 1.00 74.88 84 PRO A C 1
ATOM 642 O O . PRO A 1 84 ? 0.585 -4.277 -14.528 1.00 74.88 84 PRO A O 1
ATOM 645 N N . ASN A 1 85 ? -0.574 -2.762 -13.336 1.00 78.44 85 ASN A N 1
ATOM 646 C CA . ASN A 1 85 ? -0.863 -1.850 -14.438 1.00 78.44 85 ASN A CA 1
ATOM 647 C C . ASN A 1 85 ? 0.217 -0.765 -14.591 1.00 78.44 85 ASN A C 1
ATOM 649 O O . ASN A 1 85 ? 0.188 0.008 -15.553 1.00 78.44 85 ASN A O 1
ATOM 653 N N . SER A 1 86 ? 1.163 -0.677 -13.649 1.00 76.69 86 SER A N 1
ATOM 654 C CA . SER A 1 86 ? 2.244 0.305 -13.702 1.00 76.69 86 SER A CA 1
ATOM 655 C C . SER A 1 86 ? 3.331 -0.073 -14.715 1.00 76.69 86 SER A C 1
ATOM 657 O O . SER A 1 86 ? 3.505 -1.228 -15.099 1.00 76.69 86 SER A O 1
ATOM 659 N N . SER A 1 87 ? 4.063 0.935 -15.196 1.00 76.50 87 SER A N 1
ATOM 660 C CA . SER A 1 87 ? 5.124 0.733 -16.186 1.00 76.50 87 SER A CA 1
ATOM 661 C C . SER A 1 87 ? 6.313 -0.017 -15.573 1.00 76.50 87 SER A C 1
ATOM 663 O O . SER A 1 87 ? 6.782 0.396 -14.515 1.00 76.50 87 SER A O 1
ATOM 665 N N . PRO A 1 88 ? 6.918 -0.996 -16.268 1.00 69.62 88 PRO A N 1
ATOM 666 C CA . PRO A 1 88 ? 8.158 -1.636 -15.818 1.00 69.62 88 PRO A CA 1
ATOM 667 C C . PRO A 1 88 ? 9.329 -0.677 -15.593 1.00 69.62 88 PRO A C 1
ATOM 669 O O . PRO A 1 88 ? 10.196 -0.936 -14.767 1.00 69.62 88 PRO A O 1
ATOM 672 N N . HIS A 1 89 ? 9.344 0.463 -16.287 1.00 72.81 89 HIS A N 1
ATOM 673 C CA . HIS A 1 89 ? 10.371 1.496 -16.113 1.00 72.81 89 HIS A CA 1
ATOM 674 C C . HIS A 1 89 ? 10.040 2.504 -15.007 1.00 72.81 89 HIS A C 1
ATOM 676 O O . HIS A 1 89 ? 10.857 3.359 -14.675 1.00 72.81 89 HIS A O 1
ATOM 682 N N . ASN A 1 90 ? 8.823 2.445 -14.471 1.00 76.38 90 ASN A N 1
ATOM 683 C CA . ASN A 1 90 ? 8.378 3.268 -13.362 1.00 76.38 90 ASN A CA 1
ATOM 684 C C . ASN A 1 90 ? 7.294 2.513 -12.577 1.00 76.38 90 ASN A C 1
ATOM 686 O O . ASN A 1 90 ? 6.111 2.859 -12.699 1.00 76.38 90 ASN A O 1
ATOM 690 N N . PRO A 1 91 ? 7.684 1.469 -11.825 1.00 76.69 91 PRO A N 1
ATOM 691 C CA . PRO A 1 91 ? 6.734 0.668 -11.082 1.00 76.69 91 PRO A CA 1
ATOM 692 C C . PRO A 1 91 ? 6.135 1.505 -9.955 1.00 76.69 91 PRO A C 1
ATOM 694 O O . PRO A 1 91 ? 6.836 2.269 -9.277 1.00 76.69 91 PRO A O 1
ATOM 697 N N . GLU A 1 92 ? 4.832 1.343 -9.763 1.00 83.75 92 GLU A N 1
ATOM 698 C CA . GLU A 1 92 ? 4.113 1.891 -8.623 1.00 83.75 92 GLU A CA 1
ATOM 699 C C . GLU A 1 92 ? 3.853 0.784 -7.601 1.00 83.75 92 GLU A C 1
ATOM 701 O O . GLU A 1 92 ? 3.593 -0.375 -7.937 1.00 83.75 92 GLU A O 1
ATOM 706 N N . VAL A 1 93 ? 3.937 1.155 -6.327 1.00 82.56 93 VAL A N 1
ATOM 707 C CA . VAL A 1 93 ? 3.611 0.279 -5.202 1.00 82.56 93 VAL A CA 1
ATOM 708 C C . VAL A 1 93 ? 2.379 0.840 -4.523 1.00 82.56 93 VAL A C 1
ATOM 710 O O . VAL A 1 93 ? 2.360 2.011 -4.143 1.00 82.56 93 VAL A O 1
ATOM 713 N N . ALA A 1 94 ? 1.366 0.006 -4.337 1.00 86.38 94 ALA A N 1
ATOM 714 C CA . ALA A 1 94 ? 0.219 0.318 -3.505 1.00 86.38 94 ALA A CA 1
ATOM 715 C C . ALA A 1 94 ? 0.321 -0.440 -2.184 1.00 86.38 94 ALA A C 1
ATOM 717 O O . ALA A 1 94 ? 0.907 -1.517 -2.099 1.00 86.38 94 ALA A O 1
ATOM 718 N N . GLY A 1 95 ? -0.291 0.084 -1.137 1.00 86.19 95 GLY A N 1
ATOM 719 C CA . GLY A 1 95 ? -0.457 -0.684 0.083 1.00 86.19 95 GLY A CA 1
ATOM 720 C C . GLY A 1 95 ? -1.495 -0.087 1.003 1.00 86.19 95 GLY A C 1
ATOM 721 O O . GLY A 1 95 ? -2.170 0.891 0.667 1.00 86.19 95 GLY A O 1
ATOM 722 N N . ALA A 1 96 ? -1.649 -0.734 2.150 1.00 87.31 96 ALA A N 1
ATOM 723 C CA . ALA A 1 96 ? -2.627 -0.344 3.145 1.00 87.31 96 ALA A CA 1
ATOM 724 C C . ALA A 1 96 ? -2.148 -0.631 4.568 1.00 87.31 96 ALA A C 1
ATOM 726 O O . ALA A 1 96 ? -1.329 -1.524 4.798 1.00 87.31 96 ALA A O 1
ATOM 727 N N . ILE A 1 97 ? -2.723 0.097 5.524 1.00 87.62 97 ILE A N 1
ATOM 728 C CA . ILE A 1 97 ? -2.692 -0.236 6.953 1.00 87.62 97 ILE A CA 1
ATOM 729 C C . ILE A 1 97 ? -4.120 -0.344 7.456 1.00 87.62 97 ILE A C 1
ATOM 731 O O . ILE A 1 97 ? -4.986 0.449 7.083 1.00 87.62 97 ILE A O 1
ATOM 735 N N . VAL A 1 98 ? -4.360 -1.300 8.343 1.00 87.38 98 VAL A N 1
ATOM 736 C CA . VAL A 1 98 ? -5.642 -1.498 9.005 1.00 87.38 98 VAL A CA 1
ATOM 737 C C . VAL A 1 98 ? -5.401 -1.705 10.496 1.00 87.38 98 VAL A C 1
ATOM 739 O O . VAL A 1 98 ? -4.607 -2.557 10.890 1.00 87.38 98 VAL A O 1
ATOM 742 N N . ASN A 1 99 ? -6.137 -0.978 11.341 1.00 86.62 99 ASN A N 1
ATOM 743 C CA . ASN A 1 99 ? -6.039 -1.069 12.809 1.00 86.62 99 ASN A CA 1
ATOM 744 C C . ASN A 1 99 ? -6.847 -2.247 13.362 1.00 86.62 99 ASN A C 1
ATOM 746 O O . ASN A 1 99 ? -7.703 -2.102 14.237 1.00 86.62 99 ASN A O 1
ATOM 750 N N . LYS A 1 100 ? -6.627 -3.405 12.745 1.00 87.62 100 LYS A N 1
ATOM 751 C CA . LYS A 1 100 ? -7.107 -4.724 13.143 1.00 87.62 100 LYS A CA 1
ATOM 752 C C . LYS A 1 100 ? -6.329 -5.780 12.362 1.00 87.62 100 LYS A C 1
ATOM 754 O O . LYS A 1 100 ? -5.910 -5.552 11.223 1.00 87.62 100 LYS A O 1
ATOM 759 N N . ARG A 1 101 ? -6.228 -6.973 12.940 1.00 87.00 101 ARG A N 1
ATOM 760 C CA . ARG A 1 101 ? -5.809 -8.164 12.205 1.00 87.00 101 ARG A CA 1
ATOM 761 C C . ARG A 1 101 ? -6.883 -8.536 11.193 1.00 87.00 101 ARG A C 1
ATOM 763 O O . ARG A 1 101 ? -8.043 -8.711 11.567 1.00 87.00 101 ARG A O 1
ATOM 770 N N . ILE A 1 102 ? -6.495 -8.654 9.930 1.00 86.94 102 ILE A N 1
ATOM 771 C CA . ILE A 1 102 ? -7.344 -9.202 8.873 1.00 86.94 102 ILE A CA 1
ATOM 772 C C . ILE A 1 102 ? -6.616 -10.335 8.147 1.00 86.94 102 ILE A C 1
ATOM 774 O O . ILE A 1 102 ? -5.386 -10.312 8.079 1.00 86.94 102 ILE A O 1
ATOM 778 N N . PRO A 1 103 ? -7.342 -11.331 7.613 1.00 87.81 103 PRO A N 1
ATOM 779 C CA . PRO A 1 103 ? -6.751 -12.362 6.773 1.00 87.81 103 PRO A CA 1
ATOM 780 C C . PRO A 1 103 ? -5.969 -11.767 5.596 1.00 87.81 103 PRO A C 1
ATOM 782 O O . PRO A 1 103 ? -6.390 -10.786 4.982 1.00 87.81 103 PRO A O 1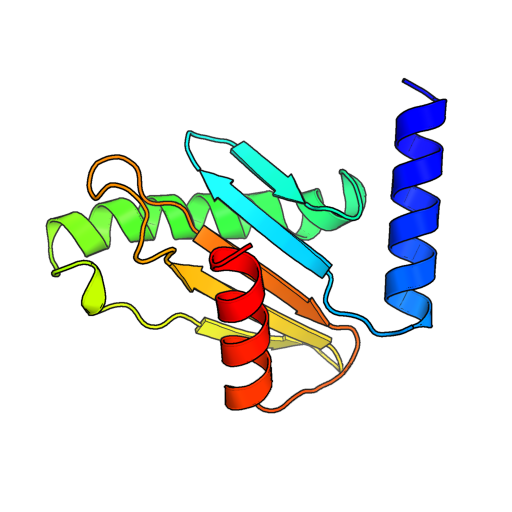
ATOM 785 N N . MET A 1 104 ? -4.854 -12.405 5.233 1.00 81.38 104 MET A N 1
ATOM 786 C CA . MET A 1 104 ? -4.006 -11.968 4.116 1.00 81.38 104 MET A CA 1
ATOM 787 C C . MET A 1 104 ? -4.787 -11.854 2.798 1.00 81.38 104 MET A C 1
ATOM 789 O O . MET A 1 104 ? -4.568 -10.911 2.045 1.00 81.38 104 MET A O 1
ATOM 793 N N . ALA A 1 105 ? -5.709 -12.782 2.526 1.00 84.25 105 ALA A N 1
ATOM 794 C CA . ALA A 1 105 ? -6.533 -12.754 1.316 1.00 84.25 105 ALA A CA 1
ATOM 795 C C . ALA A 1 105 ? -7.415 -11.495 1.243 1.00 84.25 105 ALA A C 1
ATOM 797 O O . ALA A 1 105 ? -7.476 -10.847 0.197 1.00 84.25 105 ALA A O 1
ATOM 798 N N . ASP A 1 106 ? -8.032 -11.111 2.362 1.00 87.19 106 ASP A N 1
ATOM 799 C CA . ASP A 1 106 ? -8.881 -9.920 2.454 1.00 87.19 106 ASP A CA 1
ATOM 800 C C . ASP A 1 106 ? -8.045 -8.648 2.292 1.00 87.19 106 ASP A C 1
ATOM 802 O O . ASP A 1 106 ? -8.435 -7.726 1.577 1.00 87.19 106 ASP A O 1
ATOM 806 N N . PHE A 1 107 ? -6.855 -8.620 2.904 1.00 85.56 107 PHE A N 1
ATOM 807 C CA . PHE A 1 107 ? -5.912 -7.514 2.754 1.00 85.56 107 PHE A CA 1
ATOM 808 C C . PHE A 1 107 ? -5.490 -7.326 1.291 1.00 85.56 107 PHE A C 1
ATOM 810 O O . PHE A 1 107 ? -5.570 -6.223 0.753 1.00 85.56 107 PHE A O 1
ATOM 817 N N . VAL A 1 108 ? -5.063 -8.408 0.633 1.00 82.75 108 VAL A N 1
ATOM 818 C CA . VAL A 1 108 ? -4.628 -8.375 -0.771 1.00 82.75 108 VAL A CA 1
ATOM 819 C C . VAL A 1 108 ? -5.776 -7.948 -1.686 1.00 82.75 108 VAL A C 1
ATOM 821 O O . VAL A 1 108 ? -5.554 -7.163 -2.606 1.00 82.75 108 VAL A O 1
ATOM 824 N N . THR A 1 109 ? -6.998 -8.413 -1.418 1.00 87.12 109 THR A N 1
ATOM 825 C CA . THR A 1 109 ? -8.194 -8.011 -2.174 1.00 87.12 109 THR A CA 1
ATOM 826 C C . THR A 1 109 ? -8.447 -6.512 -2.043 1.00 87.12 109 THR A C 1
ATOM 828 O O . THR A 1 109 ? -8.556 -5.834 -3.059 1.00 87.12 109 THR A O 1
ATOM 831 N N . ALA A 1 110 ? -8.418 -5.969 -0.823 1.00 87.62 110 ALA A N 1
ATOM 832 C CA . ALA A 1 110 ? -8.619 -4.541 -0.587 1.00 87.62 110 ALA A CA 1
ATOM 833 C C . ALA A 1 110 ? -7.566 -3.665 -1.294 1.00 87.62 110 ALA A C 1
ATOM 835 O O . ALA A 1 110 ? -7.890 -2.604 -1.825 1.00 87.62 110 ALA A O 1
ATOM 836 N N . VAL A 1 111 ? -6.299 -4.101 -1.325 1.00 85.25 111 VAL A N 1
ATOM 837 C CA . VAL A 1 111 ? -5.235 -3.377 -2.045 1.00 85.25 111 VAL A CA 1
ATOM 838 C C . VAL A 1 111 ? -5.448 -3.433 -3.560 1.00 85.25 111 VAL A C 1
ATOM 840 O O . VAL A 1 111 ? -5.257 -2.417 -4.223 1.00 85.25 111 VAL A O 1
ATOM 843 N N . ARG A 1 112 ? -5.881 -4.573 -4.113 1.00 84.75 112 ARG A N 1
ATOM 844 C CA . ARG A 1 112 ? -6.201 -4.699 -5.548 1.00 84.75 112 ARG A CA 1
ATOM 845 C C . ARG A 1 112 ? -7.377 -3.819 -5.954 1.00 84.75 112 ARG A C 1
ATOM 847 O O . ARG A 1 112 ? -7.258 -3.062 -6.906 1.00 84.75 112 ARG A O 1
ATOM 854 N N . GLU A 1 113 ? -8.456 -3.833 -5.175 1.00 88.44 113 GLU A N 1
ATOM 855 C CA . GLU A 1 113 ? -9.608 -2.953 -5.401 1.00 88.44 113 GLU A CA 1
ATOM 856 C C . GLU A 1 113 ? -9.223 -1.469 -5.375 1.00 88.44 113 GLU A C 1
ATOM 858 O O . GLU A 1 113 ? -9.831 -0.665 -6.072 1.00 88.44 113 GLU A O 1
ATOM 863 N N . TYR A 1 114 ? -8.220 -1.090 -4.578 1.00 87.56 114 TYR A N 1
ATOM 864 C CA . TYR A 1 114 ? -7.682 0.270 -4.565 1.00 87.56 114 TYR A CA 1
ATOM 865 C C . TYR A 1 114 ? -6.775 0.586 -5.769 1.00 87.56 114 TYR A C 1
ATOM 867 O O . TYR A 1 114 ? -6.693 1.742 -6.192 1.00 87.56 114 TYR A O 1
ATOM 875 N N . ILE A 1 115 ? -6.071 -0.409 -6.308 1.00 83.75 115 ILE A N 1
ATOM 876 C CA . ILE A 1 115 ? -5.279 -0.254 -7.534 1.00 83.75 115 ILE A CA 1
ATOM 877 C C . ILE A 1 115 ? -6.200 0.001 -8.736 1.00 83.75 115 ILE A C 1
ATOM 879 O O . ILE A 1 115 ? -5.905 0.885 -9.539 1.00 83.75 115 ILE A O 1
ATOM 883 N N . ASP A 1 116 ? -7.314 -0.730 -8.816 1.00 83.44 116 ASP A N 1
ATOM 884 C CA . ASP A 1 116 ? -8.257 -0.694 -9.943 1.00 83.44 116 ASP A CA 1
ATOM 885 C C . ASP A 1 116 ? -9.211 0.528 -9.938 1.00 83.44 116 ASP A C 1
ATOM 887 O O . ASP A 1 116 ? -10.009 0.689 -10.864 1.00 83.44 116 ASP A O 1
ATOM 891 N N . GLN A 1 117 ? -9.144 1.378 -8.904 1.00 80.31 117 GLN A N 1
ATOM 892 C CA . GLN A 1 117 ? -9.861 2.662 -8.788 1.00 80.31 117 GLN A CA 1
ATOM 893 C C . GLN A 1 117 ? -9.070 3.821 -9.395 1.00 80.31 117 GLN A C 1
ATOM 895 O O . GLN A 1 117 ? -9.718 4.671 -10.046 1.00 80.31 117 GLN A O 1
#

Sequence (117 aa):
MEGEQEQGNEMLREALHSRTPRFFRAGKGSARGKTGPQDTARFADNLMLLQECAILLGEKLDMSAVSGAVCYEGDETYGFSFDPNSSPHNPEVAGAIVNKRIPMADFVTAVREYIDQ